Protein AF-A0AA44TC56-F1 (afdb_monomer_lite)

pLDDT: mean 91.54, std 5.88, range [69.88, 98.38]

Structure (mmCIF, N/CA/C/O backbone):
data_AF-A0AA44TC56-F1
#
_entry.id   AF-A0AA44TC56-F1
#
loop_
_atom_site.group_PDB
_atom_site.id
_atom_site.type_symbol
_atom_site.label_atom_id
_atom_site.label_alt_id
_atom_site.label_comp_id
_atom_site.label_asym_id
_atom_site.label_entity_id
_atom_site.label_seq_id
_atom_site.pdbx_PDB_ins_code
_atom_site.Cartn_x
_atom_site.Cartn_y
_atom_site.Cartn_z
_atom_site.occupancy
_atom_site.B_iso_or_equiv
_atom_site.auth_seq_id
_atom_site.auth_comp_id
_atom_site.auth_asym_id
_atom_site.auth_atom_id
_atom_site.pdbx_PDB_model_num
ATOM 1 N N . LYS A 1 1 ? 8.206 6.833 -25.092 1.00 69.88 1 LYS A N 1
ATOM 2 C CA . LYS A 1 1 ? 8.129 7.727 -23.908 1.00 69.88 1 LYS A CA 1
ATOM 3 C C . LYS A 1 1 ? 6.986 7.227 -23.042 1.00 69.88 1 LYS A C 1
ATOM 5 O O . LYS A 1 1 ? 5.900 7.081 -23.584 1.00 69.88 1 LYS A O 1
ATOM 10 N N . LEU A 1 2 ? 7.230 6.933 -21.766 1.00 79.12 2 LEU A N 1
ATOM 11 C CA . LEU A 1 2 ? 6.171 6.563 -20.822 1.00 79.12 2 LEU A CA 1
ATOM 12 C C . LEU A 1 2 ? 5.491 7.840 -20.305 1.00 79.12 2 LEU A C 1
ATOM 14 O O . LEU A 1 2 ? 6.158 8.862 -20.126 1.00 79.12 2 LEU A O 1
ATOM 18 N N . LEU A 1 3 ? 4.170 7.801 -20.130 1.00 83.62 3 LEU A N 1
ATOM 19 C CA . LEU A 1 3 ? 3.382 8.903 -19.568 1.00 83.62 3 LEU A CA 1
ATOM 20 C C . LEU A 1 3 ? 2.909 8.530 -18.162 1.00 83.62 3 LEU A C 1
ATOM 22 O O . LEU A 1 3 ? 2.771 7.346 -17.859 1.00 83.62 3 LEU A O 1
ATOM 26 N N . ASN A 1 4 ? 2.612 9.535 -17.335 1.00 80.88 4 ASN A N 1
ATOM 27 C CA . ASN A 1 4 ? 2.053 9.309 -16.004 1.00 80.88 4 ASN A CA 1
ATOM 28 C C . ASN A 1 4 ? 0.793 8.425 -16.076 1.00 80.88 4 ASN A C 1
ATOM 30 O O . ASN A 1 4 ? -0.025 8.587 -16.983 1.00 80.88 4 ASN A O 1
ATOM 34 N N . GLY A 1 5 ? 0.660 7.490 -15.137 1.00 80.44 5 GLY A N 1
ATOM 35 C CA . GLY A 1 5 ? -0.452 6.539 -15.084 1.00 80.44 5 GLY A CA 1
ATOM 36 C C . GLY A 1 5 ? -0.351 5.341 -16.038 1.00 80.44 5 GLY A C 1
ATOM 37 O O . GLY A 1 5 ? -1.248 4.499 -16.027 1.00 80.44 5 GLY A O 1
ATOM 38 N N . HIS A 1 6 ? 0.714 5.210 -16.843 1.00 85.75 6 HIS A N 1
ATOM 39 C CA . HIS A 1 6 ? 0.969 3.949 -17.548 1.00 85.75 6 HIS A CA 1
ATOM 40 C C . HIS A 1 6 ? 1.237 2.832 -16.539 1.00 85.75 6 HIS A C 1
ATOM 42 O O . HIS A 1 6 ? 2.151 2.937 -15.723 1.00 85.75 6 HIS A O 1
ATOM 48 N N . LYS A 1 7 ? 0.461 1.747 -16.624 1.00 85.38 7 LYS A N 1
ATOM 49 C CA . LYS A 1 7 ? 0.735 0.524 -15.867 1.00 85.38 7 LYS A CA 1
ATOM 50 C C . LYS A 1 7 ? 1.987 -0.141 -16.429 1.00 85.38 7 LYS A C 1
ATOM 52 O O . LYS A 1 7 ? 2.145 -0.227 -17.646 1.00 85.38 7 LYS A O 1
ATOM 57 N N . LEU A 1 8 ? 2.867 -0.575 -15.535 1.00 87.12 8 LEU A N 1
ATOM 58 C CA . LEU A 1 8 ? 4.138 -1.199 -15.874 1.00 87.12 8 LEU A CA 1
ATOM 59 C C . LEU A 1 8 ? 4.139 -2.634 -15.356 1.00 87.12 8 LEU A C 1
ATOM 61 O O . LEU A 1 8 ? 3.838 -2.863 -14.186 1.00 87.12 8 LEU A O 1
ATOM 65 N N . ASP A 1 9 ? 4.541 -3.574 -16.206 1.00 87.81 9 ASP A N 1
ATOM 66 C CA . ASP A 1 9 ? 4.829 -4.945 -15.789 1.00 87.81 9 ASP A CA 1
ATOM 67 C C . ASP A 1 9 ? 6.259 -4.988 -15.236 1.00 87.81 9 ASP A C 1
ATOM 69 O O . ASP A 1 9 ? 7.228 -5.227 -15.965 1.00 87.81 9 ASP A O 1
ATOM 73 N N . VAL A 1 10 ? 6.391 -4.656 -13.948 1.00 87.88 10 VAL A N 1
ATOM 74 C CA . VAL A 1 10 ? 7.671 -4.657 -13.227 1.00 87.88 10 VAL A CA 1
ATOM 75 C C . VAL A 1 10 ? 8.076 -6.093 -12.911 1.00 87.88 10 VAL A C 1
ATOM 77 O O . VAL A 1 10 ? 7.327 -6.829 -12.273 1.00 87.88 10 VAL A O 1
ATOM 80 N N . THR A 1 11 ? 9.275 -6.490 -13.338 1.00 89.62 11 THR A N 1
ATOM 81 C CA . THR A 1 11 ? 9.816 -7.840 -13.107 1.00 89.62 11 THR A CA 1
ATOM 82 C C . THR A 1 11 ? 10.820 -7.888 -11.962 1.00 89.62 11 THR A C 1
ATOM 84 O O . THR A 1 11 ? 10.968 -8.930 -11.333 1.00 89.62 11 THR A O 1
ATOM 87 N N . ASN A 1 12 ? 11.522 -6.783 -11.696 1.00 87.94 12 ASN A N 1
ATOM 88 C CA . ASN A 1 12 ? 12.448 -6.656 -10.573 1.00 87.94 12 ASN A CA 1
ATOM 89 C C . ASN A 1 12 ? 12.600 -5.185 -10.159 1.00 87.94 12 ASN A C 1
ATOM 91 O O . ASN A 1 12 ? 12.453 -4.297 -11.000 1.00 87.94 12 ASN A O 1
ATOM 95 N N . THR A 1 13 ? 12.913 -4.914 -8.891 1.00 87.56 13 THR A N 1
ATOM 96 C CA . THR A 1 13 ? 13.311 -3.578 -8.420 1.00 87.56 13 THR A CA 1
ATOM 97 C C . THR A 1 13 ? 14.503 -3.687 -7.481 1.00 87.56 13 THR A C 1
ATOM 99 O O . THR A 1 13 ? 14.391 -4.241 -6.392 1.00 87.56 13 THR A O 1
ATOM 102 N N . GLU A 1 14 ? 15.639 -3.126 -7.889 1.00 87.31 14 GLU A N 1
ATOM 103 C CA . GLU A 1 14 ? 16.894 -3.164 -7.137 1.00 87.31 14 GLU A CA 1
ATOM 104 C C . GLU A 1 14 ? 17.668 -1.859 -7.317 1.00 87.31 14 GLU A C 1
ATOM 106 O O . GLU A 1 14 ? 17.667 -1.259 -8.392 1.00 87.31 14 GLU A O 1
ATOM 111 N N . ASN A 1 15 ? 18.363 -1.418 -6.264 1.00 87.94 15 ASN A N 1
ATOM 112 C CA . ASN A 1 15 ? 19.270 -0.263 -6.306 1.00 87.94 15 ASN A CA 1
ATOM 113 C C . ASN A 1 15 ? 18.648 1.013 -6.918 1.00 87.94 15 ASN A C 1
ATOM 115 O O . ASN A 1 15 ? 19.318 1.757 -7.630 1.00 87.94 15 ASN A O 1
ATOM 119 N N . GLY A 1 16 ? 17.358 1.261 -6.659 1.00 88.50 16 GLY A N 1
ATOM 120 C CA . GLY A 1 16 ? 16.638 2.438 -7.162 1.00 88.50 16 GLY A CA 1
ATOM 121 C C . GLY A 1 16 ? 16.143 2.329 -8.609 1.00 88.50 16 GLY A C 1
ATOM 122 O O . GLY A 1 16 ? 15.621 3.307 -9.144 1.00 88.50 16 GLY A O 1
ATOM 123 N N . TRP A 1 17 ? 16.256 1.159 -9.237 1.00 92.44 17 TRP A N 1
ATOM 124 C CA . TRP A 1 17 ? 15.796 0.910 -10.601 1.00 92.44 17 TRP A CA 1
ATOM 125 C C . TRP A 1 17 ? 14.765 -0.206 -10.640 1.00 92.44 17 TRP A C 1
ATOM 127 O O . TRP A 1 17 ? 14.965 -1.263 -10.046 1.00 92.44 17 TRP A O 1
ATOM 137 N N . SER A 1 18 ? 13.695 0.008 -11.400 1.00 92.31 18 SER A N 1
ATOM 138 C CA . SER A 1 18 ? 12.718 -1.024 -11.735 1.00 92.31 18 SER A CA 1
ATOM 139 C C . SER A 1 18 ? 12.959 -1.515 -13.159 1.00 92.31 18 SER A C 1
ATOM 141 O O . SER A 1 18 ? 12.955 -0.729 -14.112 1.00 92.31 18 SER A O 1
ATOM 143 N N . GLN A 1 19 ? 13.166 -2.821 -13.306 1.00 93.75 19 GLN A N 1
ATOM 144 C CA . GLN A 1 19 ? 13.183 -3.503 -14.594 1.00 93.75 19 GLN A CA 1
ATOM 145 C C . GLN A 1 19 ? 11.742 -3.782 -15.022 1.00 93.75 19 GLN A C 1
ATOM 147 O O . GLN A 1 19 ? 10.952 -4.326 -14.247 1.00 93.75 19 GLN A O 1
ATOM 152 N N . ILE A 1 20 ? 11.406 -3.408 -16.252 1.00 92.56 20 ILE A N 1
ATOM 153 C CA . ILE A 1 20 ? 10.076 -3.584 -16.836 1.00 92.56 20 ILE A CA 1
ATOM 154 C C . ILE A 1 20 ? 10.186 -4.237 -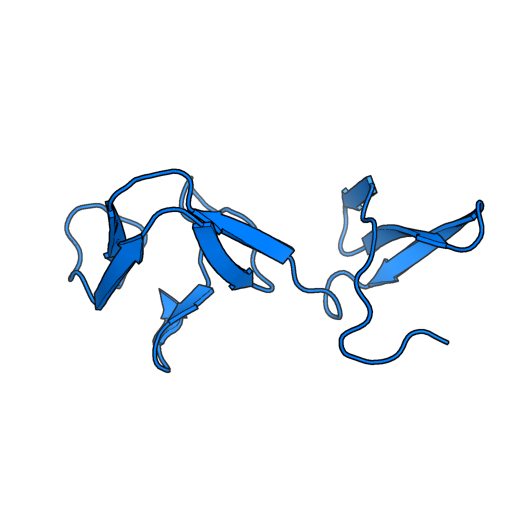18.210 1.00 92.56 20 ILE A C 1
ATOM 156 O O . ILE A 1 20 ? 11.204 -4.093 -18.898 1.00 92.56 20 ILE A O 1
ATOM 160 N N . LYS A 1 21 ? 9.105 -4.887 -18.644 1.00 90.38 21 LYS A N 1
ATOM 161 C CA . LYS A 1 21 ? 8.988 -5.400 -20.011 1.00 90.38 21 LYS A CA 1
ATOM 162 C C . LYS A 1 21 ? 8.199 -4.430 -20.886 1.00 90.38 21 LYS A C 1
ATOM 164 O O . LYS A 1 21 ? 7.022 -4.189 -20.641 1.00 90.38 21 LYS A O 1
ATOM 169 N N . LEU A 1 22 ? 8.837 -3.890 -21.921 1.00 89.25 22 LEU A N 1
ATOM 170 C CA . LEU A 1 22 ? 8.217 -2.971 -22.877 1.00 89.25 22 LEU A CA 1
ATOM 171 C C . LEU A 1 22 ? 8.455 -3.471 -24.302 1.00 89.25 22 LEU A C 1
ATOM 173 O O . LEU A 1 22 ? 9.600 -3.641 -24.720 1.00 89.25 22 LEU A O 1
ATOM 177 N N . ASP A 1 23 ? 7.375 -3.740 -25.038 1.00 88.44 23 ASP A N 1
ATOM 178 C CA . ASP A 1 23 ? 7.415 -4.247 -26.420 1.00 88.44 23 ASP A CA 1
ATOM 179 C C . ASP A 1 23 ? 8.326 -5.480 -26.591 1.00 88.44 23 ASP A C 1
ATOM 181 O O . ASP A 1 23 ? 9.088 -5.610 -27.551 1.00 88.44 23 ASP A O 1
ATOM 185 N N . GLY A 1 24 ? 8.287 -6.387 -25.608 1.00 86.88 24 GLY A N 1
ATOM 186 C CA . GLY A 1 24 ? 9.090 -7.612 -25.594 1.00 86.88 24 GLY A CA 1
ATOM 187 C C . GLY A 1 24 ? 10.562 -7.427 -25.210 1.00 86.88 24 GLY A C 1
ATOM 188 O O . GLY A 1 24 ? 11.298 -8.413 -25.216 1.00 86.88 24 GLY A O 1
ATOM 189 N N . LYS A 1 25 ? 10.992 -6.211 -24.852 1.00 90.44 25 LYS A N 1
ATOM 190 C CA . LYS A 1 25 ? 12.354 -5.899 -24.400 1.00 90.44 25 LYS A CA 1
ATOM 191 C C . LYS A 1 25 ? 12.379 -5.548 -22.920 1.00 90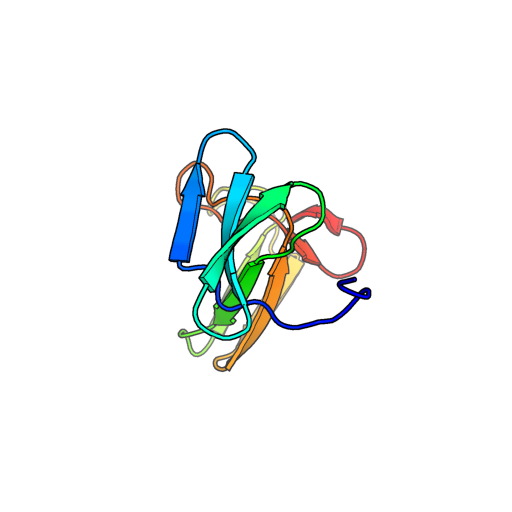.44 25 LYS A C 1
ATOM 193 O O . LYS A 1 25 ? 11.461 -4.903 -22.419 1.00 90.44 25 LYS A O 1
ATOM 198 N N . ASP A 1 26 ? 13.470 -5.911 -22.262 1.00 91.62 26 ASP A N 1
ATOM 199 C CA . ASP A 1 26 ? 13.728 -5.503 -20.887 1.00 91.62 26 ASP A CA 1
ATOM 200 C C . ASP A 1 26 ? 14.344 -4.102 -20.880 1.00 91.62 26 ASP A C 1
ATOM 202 O O . ASP A 1 26 ? 15.347 -3.842 -21.553 1.00 91.62 26 ASP A O 1
ATOM 206 N N . VAL A 1 27 ? 13.725 -3.185 -20.140 1.00 93.75 27 VAL A N 1
ATOM 207 C CA . VAL A 1 27 ? 14.190 -1.801 -19.978 1.00 93.75 27 VAL A CA 1
ATOM 208 C C . VAL A 1 27 ? 14.125 -1.394 -18.508 1.00 93.75 27 VAL A C 1
ATOM 210 O O . VAL A 1 27 ? 13.427 -2.018 -17.713 1.00 93.75 27 VAL A O 1
ATOM 213 N N . PHE A 1 28 ? 14.851 -0.338 -18.142 1.00 93.56 28 PHE A N 1
ATOM 214 C CA . PHE A 1 28 ? 14.941 0.143 -16.764 1.00 93.56 28 PHE A CA 1
ATOM 215 C C . PHE A 1 28 ? 14.330 1.536 -16.636 1.00 93.56 28 PHE A C 1
ATOM 217 O O . PHE A 1 28 ? 14.573 2.414 -17.469 1.00 93.56 28 PHE A O 1
ATOM 224 N N . VAL A 1 29 ? 13.555 1.743 -15.575 1.00 92.94 29 VAL A N 1
ATOM 225 C CA . VAL A 1 29 ? 13.011 3.046 -15.174 1.00 92.94 29 VAL A CA 1
ATOM 226 C C . VAL A 1 29 ? 13.415 3.339 -13.733 1.00 92.94 29 VAL A C 1
ATOM 228 O O . VAL A 1 29 ? 13.590 2.414 -12.941 1.00 92.94 29 VAL A O 1
ATOM 231 N N . SER A 1 30 ? 13.593 4.6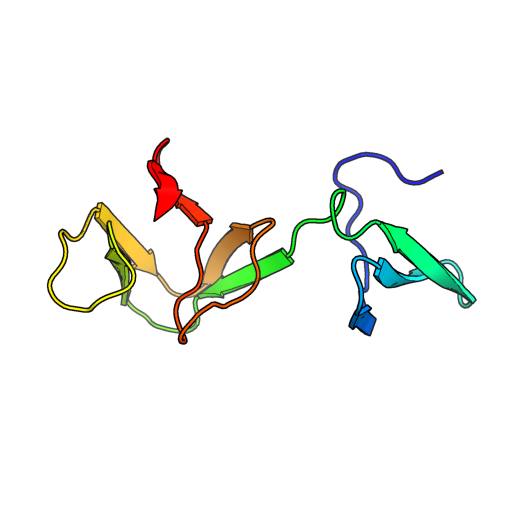16 -13.385 1.00 92.12 30 SER A N 1
ATOM 232 C CA . SER A 1 30 ? 13.880 4.983 -11.994 1.00 92.12 30 SER A CA 1
ATOM 233 C C . SER A 1 30 ? 12.684 4.617 -11.118 1.00 92.12 30 SER A C 1
ATOM 235 O O . SER A 1 30 ? 11.557 5.025 -11.416 1.00 92.12 30 SER A O 1
ATOM 237 N N . ALA A 1 31 ? 12.941 3.877 -10.038 1.00 89.62 31 ALA A N 1
ATOM 238 C CA . ALA A 1 31 ? 11.915 3.445 -9.094 1.00 89.62 31 ALA A CA 1
ATOM 239 C C . ALA A 1 31 ? 11.228 4.642 -8.411 1.00 89.62 31 ALA A C 1
ATOM 241 O O . ALA A 1 31 ? 10.053 4.557 -8.066 1.00 89.62 31 ALA A O 1
ATOM 242 N N . GLU A 1 32 ? 11.924 5.781 -8.302 1.00 88.81 32 GLU A N 1
ATOM 243 C CA . GLU A 1 32 ? 11.400 7.043 -7.758 1.00 88.81 32 GLU A CA 1
ATOM 244 C C . GLU A 1 32 ? 10.174 7.566 -8.525 1.00 88.81 32 GLU A C 1
ATOM 246 O O . GLU A 1 32 ? 9.297 8.201 -7.945 1.00 88.81 32 GLU A O 1
ATOM 251 N N . PHE A 1 33 ? 10.081 7.276 -9.827 1.00 89.06 33 PHE A N 1
ATOM 252 C CA . PHE A 1 33 ? 8.956 7.697 -10.671 1.00 89.06 33 PHE A CA 1
ATOM 253 C C . PHE A 1 33 ? 7.932 6.584 -10.898 1.00 89.06 33 PHE A C 1
ATOM 255 O O . PHE A 1 33 ? 7.078 6.694 -11.781 1.00 89.06 33 PHE A O 1
ATOM 262 N N . THR A 1 34 ? 8.015 5.508 -10.119 1.00 88.69 34 THR A N 1
ATOM 263 C CA . THR A 1 34 ? 7.060 4.403 -10.154 1.00 88.69 34 THR A CA 1
ATOM 264 C C . THR A 1 34 ? 6.318 4.305 -8.834 1.00 88.69 34 THR A C 1
ATOM 266 O O . THR A 1 34 ? 6.794 4.744 -7.789 1.00 88.69 34 THR A O 1
ATOM 269 N N . LYS A 1 35 ? 5.129 3.715 -8.885 1.00 90.00 35 LYS A N 1
ATOM 270 C CA . LYS A 1 35 ? 4.345 3.395 -7.702 1.00 90.00 35 LYS A CA 1
ATOM 271 C C . LYS A 1 35 ? 3.993 1.920 -7.741 1.00 90.00 35 LYS A C 1
ATOM 273 O O . LYS A 1 35 ? 3.663 1.381 -8.798 1.00 90.00 35 LYS A O 1
ATOM 278 N N . SER A 1 36 ? 4.082 1.281 -6.586 1.00 88.81 36 SER A N 1
ATOM 279 C CA . SER A 1 36 ? 3.620 -0.085 -6.389 1.00 88.81 36 SER A CA 1
ATOM 280 C C . SER A 1 36 ? 2.127 -0.072 -6.086 1.00 88.81 36 SER A C 1
ATOM 282 O O . SER A 1 36 ? 1.649 0.787 -5.343 1.00 88.81 36 SER A O 1
ATOM 284 N N . ILE A 1 37 ? 1.406 -1.031 -6.661 1.00 90.75 37 ILE A N 1
ATOM 285 C CA . ILE A 1 37 ? -0.016 -1.240 -6.400 1.00 90.75 37 ILE A CA 1
ATOM 286 C C . ILE A 1 37 ? -0.165 -2.558 -5.648 1.00 90.75 37 ILE A C 1
ATOM 288 O O . ILE A 1 37 ? 0.265 -3.603 -6.134 1.00 90.75 37 ILE A O 1
ATOM 292 N N . TYR A 1 38 ? -0.802 -2.499 -4.486 1.00 92.50 38 TYR A N 1
ATOM 293 C CA . TYR A 1 38 ? -1.165 -3.655 -3.677 1.00 92.50 38 TYR A CA 1
ATOM 294 C C . TYR A 1 38 ? -2.685 -3.775 -3.613 1.00 92.50 38 TYR A C 1
ATOM 296 O O . TYR A 1 38 ? -3.397 -2.772 -3.665 1.00 92.50 38 TYR A O 1
ATOM 304 N N . TYR A 1 39 ? -3.173 -5.004 -3.473 1.00 95.62 39 TYR A N 1
ATOM 305 C CA . TYR A 1 39 ? -4.584 -5.286 -3.235 1.00 95.62 39 TYR A CA 1
ATOM 306 C C . TYR A 1 39 ? -4.736 -5.987 -1.896 1.00 95.62 39 TYR A C 1
ATOM 308 O O . TYR A 1 39 ? -3.994 -6.924 -1.584 1.00 95.62 39 TYR A O 1
ATOM 316 N N . VAL A 1 40 ? -5.692 -5.525 -1.101 1.00 97.19 40 VAL A N 1
ATOM 317 C CA . VAL A 1 40 ? -5.971 -6.105 0.210 1.00 97.19 40 VAL A CA 1
ATOM 318 C C . VAL A 1 40 ? -6.588 -7.491 0.039 1.00 97.19 40 VAL A C 1
ATOM 320 O O . VAL A 1 40 ? -7.551 -7.677 -0.699 1.00 97.19 40 VAL A O 1
ATOM 323 N N . THR A 1 41 ? -6.048 -8.483 0.741 1.00 97.50 41 THR A N 1
ATOM 324 C CA . THR A 1 41 ? -6.536 -9.872 0.689 1.00 97.50 41 THR A CA 1
ATOM 325 C C . THR A 1 41 ? -7.440 -10.239 1.865 1.00 97.50 41 THR A C 1
ATOM 327 O O . THR A 1 41 ? -8.202 -11.201 1.773 1.00 97.50 41 THR A O 1
ATOM 330 N N . ALA A 1 42 ? -7.357 -9.485 2.963 1.00 97.31 42 ALA A N 1
ATOM 331 C CA . ALA A 1 42 ? -8.140 -9.691 4.175 1.00 97.31 42 ALA A CA 1
ATOM 332 C C . ALA A 1 42 ? -9.537 -9.064 4.062 1.00 97.31 42 ALA A C 1
ATOM 334 O O . ALA A 1 42 ? -9.697 -8.019 3.440 1.00 97.31 42 ALA A O 1
ATOM 335 N N . ASP A 1 43 ? -10.535 -9.650 4.728 1.00 97.88 43 ASP A N 1
ATOM 336 C CA . ASP A 1 43 ? -11.899 -9.099 4.742 1.00 97.88 43 ASP A CA 1
ATOM 337 C C . ASP A 1 43 ? -11.958 -7.715 5.404 1.00 97.88 43 ASP A C 1
ATOM 339 O O . ASP A 1 43 ? -12.681 -6.829 4.944 1.00 97.88 43 ASP A O 1
ATOM 343 N N . VAL A 1 44 ? -11.177 -7.530 6.473 1.00 97.50 44 VAL A N 1
ATOM 344 C CA . VAL A 1 44 ? -10.979 -6.253 7.164 1.00 97.50 44 VAL A CA 1
ATOM 345 C C . VAL A 1 44 ? -9.508 -6.127 7.550 1.00 97.50 44 VAL A C 1
ATOM 347 O O . VAL A 1 44 ? -8.965 -6.990 8.242 1.00 97.50 44 VAL A O 1
ATOM 350 N N . LEU A 1 45 ? -8.876 -5.035 7.129 1.00 97.94 45 LEU A N 1
ATOM 351 C CA . LEU A 1 45 ? -7.495 -4.682 7.446 1.00 97.94 45 LEU A CA 1
ATOM 352 C C . LEU A 1 45 ? -7.458 -3.300 8.109 1.00 97.94 45 LEU A C 1
ATOM 354 O O . LEU A 1 45 ? -7.941 -2.329 7.537 1.00 97.94 45 LEU A O 1
ATOM 358 N N . ASN A 1 46 ? -6.876 -3.194 9.304 1.00 98.12 46 ASN A N 1
ATOM 359 C CA . ASN A 1 46 ? -6.745 -1.910 9.999 1.00 98.12 46 ASN A CA 1
ATOM 360 C C . ASN A 1 46 ? -5.592 -1.082 9.420 1.00 98.12 46 ASN A C 1
ATOM 362 O O . ASN A 1 46 ? -4.467 -1.573 9.333 1.00 98.12 46 ASN A O 1
ATOM 366 N N . VAL A 1 47 ? -5.860 0.189 9.124 1.00 97.69 47 VAL A N 1
ATOM 367 C CA . VAL A 1 47 ? -4.848 1.201 8.792 1.00 97.69 47 VAL A CA 1
ATOM 368 C C . VAL A 1 47 ? -4.461 1.931 10.070 1.00 97.69 47 VAL A C 1
ATOM 370 O O . VAL A 1 47 ? -5.334 2.334 10.845 1.00 97.69 47 VAL A O 1
ATOM 373 N N . ARG A 1 48 ? -3.163 2.083 10.316 1.00 97.44 48 ARG A N 1
ATOM 374 C CA . ARG A 1 48 ? -2.621 2.538 11.597 1.00 97.44 48 ARG A CA 1
ATOM 375 C C . ARG A 1 48 ? -1.731 3.760 11.424 1.00 97.44 48 ARG A C 1
ATOM 377 O O . ARG A 1 48 ? -1.175 3.957 10.361 1.00 97.44 48 ARG A O 1
ATOM 384 N N . ALA A 1 49 ? -1.637 4.589 12.460 1.00 96.06 49 ALA A N 1
ATOM 385 C CA . ALA A 1 49 ? -0.819 5.804 12.421 1.00 96.06 49 ALA A CA 1
ATOM 386 C C . ALA A 1 49 ? 0.696 5.537 12.476 1.00 96.06 49 ALA A C 1
ATOM 388 O O . ALA A 1 49 ? 1.481 6.381 12.055 1.00 96.06 49 ALA A O 1
ATOM 389 N N . GLU A 1 50 ? 1.106 4.388 13.018 1.00 94.75 50 GLU A N 1
ATOM 390 C CA . GLU A 1 50 ? 2.502 3.966 13.093 1.00 94.75 50 GLU A CA 1
ATOM 391 C C . GLU A 1 50 ? 2.617 2.463 12.804 1.00 94.75 50 GLU A C 1
ATOM 393 O O . GLU A 1 50 ? 1.652 1.709 12.949 1.00 94.75 50 GLU A O 1
ATOM 398 N N . ALA A 1 51 ? 3.828 2.015 12.462 1.00 94.56 51 ALA A N 1
ATOM 399 C CA . ALA A 1 51 ? 4.173 0.624 12.162 1.00 94.56 51 ALA A CA 1
ATOM 400 C C . ALA A 1 51 ? 4.199 -0.279 13.420 1.00 94.56 51 ALA A C 1
ATOM 402 O O . ALA A 1 51 ? 5.213 -0.899 13.747 1.00 94.56 51 ALA A O 1
ATOM 403 N N . ASN A 1 52 ? 3.105 -0.312 14.183 1.00 94.19 52 ASN A N 1
ATOM 404 C CA . ASN A 1 52 ? 2.920 -1.180 15.343 1.00 94.19 52 ASN A CA 1
ATOM 405 C C . ASN A 1 52 ? 1.429 -1.432 15.634 1.00 94.19 52 ASN A C 1
ATOM 407 O O . ASN A 1 52 ? 0.546 -0.704 15.197 1.00 94.19 52 ASN A O 1
ATOM 411 N N . THR A 1 53 ? 1.118 -2.470 16.413 1.00 95.62 53 THR A N 1
ATOM 412 C CA . THR A 1 53 ? -0.274 -2.868 16.695 1.00 95.62 53 THR A CA 1
ATOM 413 C C . THR A 1 53 ? -0.974 -2.030 17.767 1.00 95.62 53 THR A C 1
ATOM 415 O O . THR A 1 53 ? -2.174 -2.217 17.982 1.00 95.62 53 THR A O 1
ATOM 418 N N . ASN A 1 54 ? -0.249 -1.136 18.444 1.00 97.12 54 ASN A N 1
ATOM 419 C CA . ASN A 1 54 ? -0.746 -0.355 19.580 1.00 97.12 54 ASN A CA 1
ATOM 420 C C . ASN A 1 54 ? -1.100 1.089 19.202 1.00 97.12 54 ASN A C 1
ATOM 422 O O . ASN A 1 54 ? -1.741 1.778 19.992 1.00 97.12 54 ASN A O 1
ATOM 426 N N . SER A 1 55 ? -0.700 1.551 18.016 1.00 97.19 55 SER A N 1
ATOM 427 C CA . SER A 1 55 ? -0.999 2.899 17.545 1.00 97.19 55 SER A CA 1
ATOM 428 C C . SER A 1 55 ? -2.479 3.067 17.202 1.00 97.19 55 SER A C 1
ATOM 430 O O . SER A 1 55 ? -3.209 2.094 16.968 1.00 97.19 55 SER A O 1
ATOM 432 N N . GLU A 1 56 ? -2.897 4.328 17.093 1.00 97.69 56 GLU A N 1
ATOM 433 C CA . GLU A 1 56 ? -4.234 4.718 16.648 1.00 97.69 56 GLU A CA 1
ATOM 434 C C . GLU A 1 56 ? -4.609 4.028 15.326 1.00 97.69 56 GLU A C 1
ATOM 436 O O . GLU A 1 56 ? -3.789 3.917 14.408 1.00 97.69 56 GLU A O 1
ATOM 441 N N . ILE A 1 57 ? -5.857 3.560 15.245 1.00 98.12 57 ILE A N 1
ATOM 442 C CA . ILE A 1 57 ? -6.459 3.068 14.005 1.00 98.12 57 ILE A CA 1
ATOM 443 C C . ILE A 1 57 ? -7.035 4.278 13.272 1.00 98.12 57 ILE A C 1
ATOM 445 O O . ILE A 1 57 ? -7.973 4.910 13.750 1.00 98.12 57 ILE A O 1
ATOM 449 N N . LEU A 1 58 ? -6.484 4.578 12.099 1.00 97.81 58 LEU A N 1
ATOM 450 C CA . LEU A 1 58 ? -6.929 5.674 11.237 1.00 97.81 58 LEU A CA 1
ATOM 451 C C . LEU A 1 58 ? -8.142 5.283 10.385 1.00 97.81 58 LEU A C 1
ATOM 453 O O . LEU A 1 58 ? -8.895 6.143 9.928 1.00 97.81 58 LEU A O 1
ATOM 457 N N . GLY A 1 59 ? -8.323 3.985 10.145 1.00 97.94 59 GLY A N 1
ATOM 458 C CA . GLY A 1 59 ? -9.444 3.449 9.390 1.00 97.94 59 GLY A CA 1
ATOM 459 C C . GLY A 1 59 ? -9.280 1.970 9.076 1.00 97.94 59 GLY A C 1
ATOM 460 O O . GLY A 1 59 ? -8.456 1.275 9.671 1.00 97.94 59 GLY A O 1
ATOM 461 N N . THR A 1 60 ? -10.076 1.495 8.126 1.00 98.00 60 THR A N 1
ATOM 462 C CA . THR A 1 60 ? -10.067 0.099 7.689 1.00 98.00 60 THR A CA 1
ATOM 463 C C . THR A 1 60 ? -10.154 0.017 6.177 1.00 98.00 60 THR A C 1
ATOM 465 O O . THR A 1 60 ? -10.945 0.744 5.578 1.00 98.00 60 THR A O 1
ATOM 468 N N . LEU A 1 61 ? -9.425 -0.927 5.601 1.00 98.06 61 LEU A N 1
ATOM 469 C CA . LEU A 1 61 ? -9.586 -1.382 4.227 1.00 98.06 61 LEU A CA 1
ATOM 470 C C . LEU A 1 61 ? -10.284 -2.743 4.217 1.00 98.06 61 LEU A C 1
ATOM 472 O O . LEU A 1 61 ? -10.288 -3.466 5.220 1.00 98.06 61 LEU A O 1
ATOM 476 N N . LYS A 1 62 ? -10.869 -3.092 3.082 1.00 98.38 62 LYS A N 1
ATOM 477 C CA . LYS A 1 62 ? -11.539 -4.365 2.826 1.00 98.38 62 LYS A CA 1
ATOM 478 C C . LYS A 1 62 ? -10.860 -5.099 1.687 1.00 98.38 62 LYS A C 1
ATOM 480 O O . LYS A 1 62 ? -10.062 -4.531 0.950 1.00 98.38 62 LYS A O 1
ATOM 485 N N . LYS A 1 63 ? -11.210 -6.371 1.539 1.00 98.25 63 LYS A N 1
ATOM 486 C CA . LYS A 1 63 ? -10.743 -7.205 0.438 1.00 98.25 63 LYS A CA 1
ATOM 487 C C . LYS A 1 63 ? -10.947 -6.505 -0.908 1.00 98.25 63 LYS A C 1
ATOM 489 O O . LYS A 1 63 ? -11.997 -5.915 -1.146 1.00 98.25 63 LYS A O 1
ATOM 494 N N . ASP A 1 64 ? -9.933 -6.611 -1.758 1.00 97.69 64 ASP A N 1
ATOM 495 C CA . ASP A 1 64 ? -9.826 -6.014 -3.090 1.00 97.69 64 ASP A CA 1
ATOM 496 C C . ASP A 1 64 ? -9.670 -4.479 -3.118 1.00 97.69 64 ASP A C 1
ATOM 498 O O . ASP A 1 64 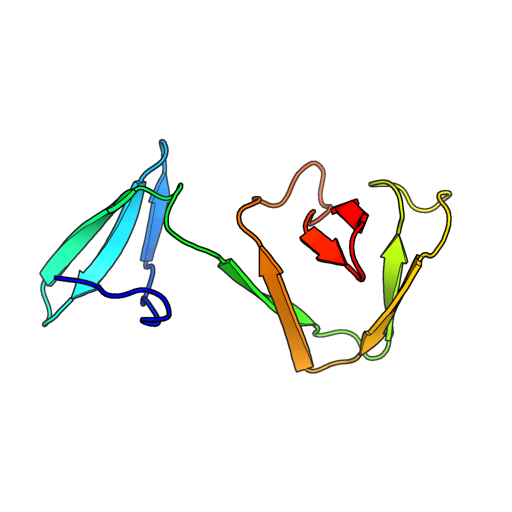? -9.488 -3.916 -4.201 1.00 97.69 64 ASP A O 1
ATOM 502 N N . ASP A 1 65 ? -9.636 -3.796 -1.962 1.00 97.69 65 ASP A N 1
ATOM 503 C CA . ASP A 1 65 ? -9.240 -2.384 -1.911 1.00 97.69 65 ASP A CA 1
ATOM 504 C C . ASP A 1 65 ? -7.804 -2.219 -2.430 1.00 97.69 65 ASP A C 1
ATOM 506 O O . ASP A 1 65 ? -6.904 -3.013 -2.129 1.00 97.69 65 ASP A O 1
ATOM 510 N N . MET A 1 66 ? -7.596 -1.163 -3.218 1.00 95.62 66 MET A N 1
ATOM 511 C CA . MET A 1 66 ? -6.321 -0.854 -3.858 1.00 95.62 66 ME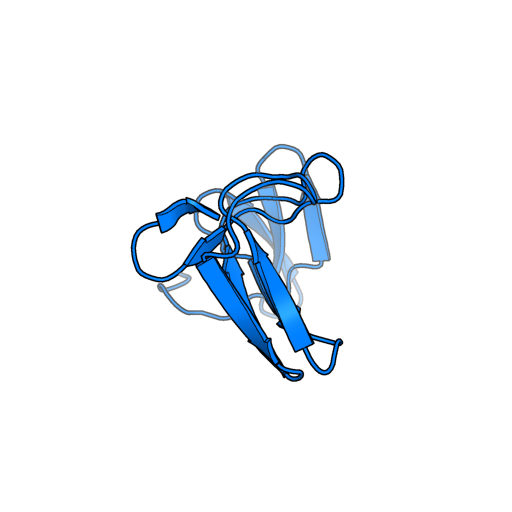T A CA 1
ATOM 512 C C . MET A 1 66 ? -5.505 0.118 -3.002 1.00 95.62 66 MET A C 1
ATOM 514 O O . MET A 1 66 ? -5.992 1.186 -2.633 1.00 95.62 66 MET A O 1
ATOM 518 N N . ILE A 1 67 ? -4.238 -0.214 -2.762 1.00 95.25 67 ILE A N 1
ATOM 519 C CA . ILE A 1 67 ? -3.248 0.658 -2.123 1.00 95.25 67 ILE A CA 1
ATOM 520 C C . ILE A 1 67 ? -2.195 1.026 -3.162 1.00 95.25 67 ILE A C 1
ATOM 522 O O . ILE A 1 67 ? -1.601 0.149 -3.788 1.00 95.25 67 ILE A O 1
ATOM 526 N N . GLU A 1 68 ? -1.937 2.319 -3.320 1.00 92.62 68 GLU A N 1
ATOM 527 C CA . GLU A 1 68 ? -0.858 2.834 -4.157 1.00 92.62 68 GLU A CA 1
ATOM 528 C C . GLU A 1 68 ? 0.233 3.436 -3.261 1.00 92.62 68 GLU A C 1
ATOM 530 O O . GLU A 1 68 ? -0.061 4.247 -2.384 1.00 92.62 68 GLU A O 1
ATOM 535 N N . THR A 1 69 ? 1.497 3.054 -3.456 1.00 91.81 69 THR A N 1
ATOM 536 C CA . THR A 1 69 ? 2.601 3.586 -2.642 1.00 91.81 69 THR A CA 1
ATOM 537 C C . THR A 1 69 ? 3.924 3.651 -3.399 1.00 91.81 69 THR A C 1
ATOM 539 O O . THR A 1 69 ? 4.225 2.814 -4.250 1.00 91.81 69 THR A O 1
ATOM 542 N N . THR A 1 70 ? 4.732 4.660 -3.082 1.00 86.88 70 THR A N 1
ATOM 543 C CA . THR A 1 70 ? 6.142 4.772 -3.493 1.00 86.88 70 THR A CA 1
ATOM 544 C C . THR A 1 70 ? 7.088 4.064 -2.520 1.00 86.88 70 THR A C 1
ATOM 546 O O . THR A 1 70 ? 8.283 3.961 -2.790 1.00 86.88 70 THR A O 1
ATOM 549 N N . HIS A 1 71 ? 6.583 3.595 -1.377 1.00 77.19 71 HIS A N 1
ATOM 550 C CA . HIS A 1 71 ? 7.382 2.981 -0.324 1.00 77.19 71 HIS A CA 1
ATOM 551 C C . HIS A 1 71 ? 7.395 1.456 -0.447 1.00 77.19 71 HIS A C 1
ATOM 553 O O . HIS A 1 71 ? 6.408 0.820 -0.810 1.00 77.19 71 HIS A O 1
ATOM 559 N N . GLN A 1 72 ? 8.541 0.868 -0.115 1.00 73.88 72 GLN A N 1
ATOM 560 C CA . GLN A 1 72 ? 8.669 -0.574 0.079 1.00 73.88 72 GLN A CA 1
ATOM 561 C C . GLN A 1 72 ? 8.170 -0.965 1.476 1.00 73.88 72 GLN A C 1
ATOM 563 O O . GLN A 1 72 ? 8.109 -0.122 2.375 1.00 73.88 72 GLN A O 1
ATOM 568 N N . VAL A 1 73 ? 7.851 -2.248 1.665 1.00 82.94 73 VAL A N 1
ATOM 569 C CA . VAL A 1 73 ? 7.548 -2.810 2.989 1.00 82.94 73 VAL A CA 1
ATOM 570 C C . VAL A 1 73 ? 8.765 -2.633 3.901 1.00 82.94 73 VAL A C 1
ATOM 572 O O . VAL A 1 73 ? 9.876 -3.024 3.543 1.00 82.94 73 VAL A O 1
ATOM 575 N N . GLN A 1 74 ? 8.561 -2.057 5.084 1.00 79.25 74 GLN A N 1
ATOM 576 C CA . GLN A 1 74 ? 9.597 -1.844 6.095 1.00 79.25 74 GLN A CA 1
ATOM 577 C C . GLN A 1 74 ? 9.151 -2.450 7.418 1.00 79.25 74 GLN A C 1
ATOM 579 O O . GLN A 1 74 ? 8.055 -2.170 7.892 1.00 79.25 74 GLN A O 1
ATOM 584 N N . ASN A 1 75 ? 10.009 -3.270 8.030 1.00 85.88 75 ASN A N 1
ATOM 585 C CA . ASN A 1 75 ? 9.700 -3.969 9.284 1.00 85.88 75 ASN A CA 1
ATOM 586 C C . ASN A 1 75 ? 8.342 -4.691 9.240 1.00 85.88 75 ASN A C 1
ATOM 588 O O . ASN A 1 75 ? 7.585 -4.635 10.200 1.00 85.88 75 ASN A O 1
ATOM 592 N N . GLU A 1 76 ? 8.026 -5.322 8.104 1.00 91.62 76 GLU A N 1
ATOM 593 C CA . GLU A 1 76 ? 6.755 -6.026 7.858 1.00 91.62 76 GLU A CA 1
ATOM 594 C C . GLU A 1 76 ? 5.505 -5.123 7.770 1.00 91.62 76 GLU A C 1
ATOM 596 O O . GLU A 1 76 ? 4.401 -5.630 7.578 1.00 91.62 76 GLU A O 1
ATOM 601 N N . TRP A 1 77 ? 5.661 -3.795 7.817 1.00 94.62 77 TRP A N 1
ATOM 602 C CA . TRP A 1 77 ? 4.590 -2.821 7.596 1.00 94.62 77 TRP A CA 1
ATOM 603 C C . TRP A 1 77 ? 4.736 -2.134 6.238 1.00 94.62 77 TRP A C 1
ATOM 605 O O . TRP A 1 77 ? 5.824 -1.719 5.832 1.00 94.62 77 TRP A O 1
ATOM 615 N N . LEU A 1 78 ? 3.622 -2.001 5.522 1.00 95.38 78 LEU A N 1
ATOM 616 C CA . LEU A 1 78 ? 3.551 -1.201 4.305 1.00 95.38 78 LEU A CA 1
ATOM 617 C C . LEU A 1 78 ? 3.157 0.228 4.671 1.00 95.38 78 LEU A C 1
ATOM 619 O O . LEU A 1 78 ? 2.066 0.432 5.192 1.00 95.38 78 LEU A O 1
ATOM 623 N N . GLN A 1 79 ? 4.020 1.190 4.350 1.00 94.62 79 GLN A N 1
ATOM 624 C CA . GLN A 1 79 ? 3.717 2.608 4.509 1.00 94.62 79 GLN A CA 1
ATOM 625 C C . GLN A 1 79 ? 3.048 3.166 3.247 1.00 94.62 79 GLN A C 1
ATOM 627 O O . GLN A 1 79 ? 3.498 2.894 2.127 1.00 94.62 79 GLN A O 1
ATOM 632 N N . PHE A 1 80 ? 1.995 3.963 3.406 1.00 95.00 80 PHE A N 1
ATOM 633 C CA . PHE A 1 80 ? 1.302 4.625 2.298 1.00 95.00 80 PHE A CA 1
ATOM 634 C C . PHE A 1 80 ? 0.559 5.887 2.758 1.00 95.00 80 PHE A C 1
ATOM 636 O O . PHE A 1 80 ? 0.537 6.235 3.937 1.00 95.00 80 PHE A O 1
ATOM 643 N N . GLU A 1 81 ? -0.010 6.627 1.809 1.00 94.81 81 GLU A N 1
ATOM 644 C CA . GLU A 1 81 ? -0.838 7.793 2.110 1.00 94.81 81 GLU A CA 1
ATOM 645 C C . GLU A 1 81 ? -2.304 7.369 2.247 1.00 94.81 81 GLU A C 1
ATOM 647 O O . GLU A 1 81 ? -2.867 6.719 1.367 1.00 94.81 81 GLU A O 1
ATOM 652 N N . TYR A 1 82 ? -2.916 7.722 3.373 1.00 95.31 82 TYR A N 1
ATOM 653 C CA . TYR A 1 82 ? -4.295 7.409 3.706 1.00 95.31 82 TYR A CA 1
ATOM 654 C C . TYR A 1 82 ? -4.996 8.654 4.254 1.00 95.31 82 TYR A C 1
ATOM 656 O O . TYR A 1 82 ? -4.680 9.142 5.341 1.00 95.31 82 TYR A O 1
ATOM 664 N N . ASN A 1 83 ? -5.982 9.163 3.510 1.00 94.31 83 ASN A N 1
ATOM 665 C CA . ASN A 1 83 ? -6.797 10.327 3.885 1.00 94.31 83 ASN A CA 1
ATOM 666 C C . ASN A 1 83 ? -5.972 11.569 4.290 1.00 94.31 83 ASN A C 1
ATOM 668 O O . ASN A 1 83 ? -6.275 12.239 5.280 1.00 94.31 83 ASN A O 1
ATOM 672 N N . GLY A 1 84 ? -4.918 11.876 3.539 1.00 93.06 84 GLY A N 1
ATOM 673 C CA . GLY A 1 84 ? -4.017 13.008 3.758 1.00 93.06 84 GLY A CA 1
ATOM 674 C C . GLY A 1 84 ? -2.943 12.771 4.819 1.00 93.06 84 GLY A C 1
ATOM 675 O O . GLY A 1 84 ? -2.231 13.712 5.171 1.00 93.06 84 GLY A O 1
ATOM 676 N N . LYS A 1 85 ? -2.829 11.553 5.363 1.00 91.25 85 LYS A N 1
ATOM 677 C CA . LYS A 1 85 ? -1.848 11.189 6.393 1.00 91.25 85 LYS A CA 1
ATOM 678 C C . LYS A 1 85 ? -0.954 10.062 5.906 1.00 91.25 85 LYS A C 1
ATOM 680 O O . LYS A 1 85 ? -1.399 9.179 5.186 1.00 91.25 85 LYS A O 1
ATOM 685 N N . THR A 1 86 ? 0.295 10.059 6.348 1.00 92.56 86 THR A N 1
ATOM 686 C CA . THR A 1 86 ? 1.138 8.867 6.250 1.00 92.56 86 THR A CA 1
ATOM 687 C C . THR A 1 86 ? 0.668 7.842 7.280 1.00 92.56 86 THR A C 1
ATOM 689 O O . THR A 1 86 ? 0.491 8.196 8.448 1.00 92.56 86 THR A O 1
ATOM 692 N N . ALA A 1 87 ? 0.460 6.611 6.826 1.00 91.12 87 ALA A N 1
ATOM 693 C CA . ALA A 1 87 ? 0.068 5.445 7.611 1.00 91.12 87 ALA A CA 1
ATOM 694 C C . ALA A 1 87 ? 1.032 4.286 7.340 1.00 91.12 87 ALA A C 1
ATOM 696 O O . ALA A 1 87 ? 1.546 4.231 6.198 1.00 91.12 87 ALA A O 1
#

Sequence (87 aa):
KLLNGHKLDVTNTENGWSQIKLDGKDVFVSAEFTKSIYYV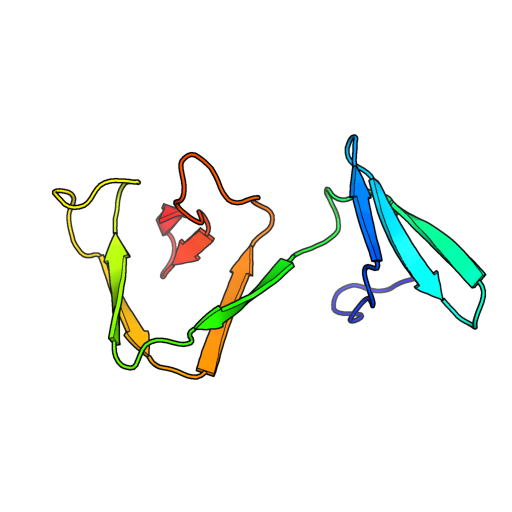TADVLNVRAEANTNSEILGTLKKDDMIETTHQVQNEWLQFEYNGKTA

Foldseek 3Di:
DDDPPDDFQFPDDDPQWTWTADPNDTDIDGLQSDKDKDFDQAQKDFDFQDPDPPGDGPDIDGGRDIFIGSDDQDPNDDWGDDPNHID

Secondary structure (DSSP, 8-state):
---TT----EEEEETTEEEEEETTEEEEEEGGG--EEEE--SSEEEEESSSSTTS-EEEEEETT-EEEESSPPBTTB---EETTEE-

Organism: Bacillus cereus (NCBI:txid1396)

Radius of gyration: 15.09 Å; chains: 1; bounding box: 31×23×46 Å

InterPro domains:
  IPR003646 SH3-like domain, bacterial-type [PF08239] (43-87)
  IPR003646 SH3-like domain, bacterial-type [PS51781] (35-87)
  IPR052354 Bacterial Cell Wall Dynamics Protein [PTHR34408] (38-87)